Protein AF-A0A7C2X9E8-F1 (afdb_monomer_lite)

Secondary structure (DSSP, 8-state):
---------PPPPHHHHHHHHHHHHHHHHHHHHHHHHHHHHHHHHHHHHHHHHHHHHHHHHHHHHHHHHHHHS-HHHHHHHHHHHTT-EEPPHHHHTTT-S-SSEEEEEEE--SSPPEEEEEEE--

Sequence (126 aa):
MTGAAGARQGGFTLIEVIVAITIVAIMGAMLFVFLSSTMVRSYQPLRMTGELAELQREMEEAVGAYNQCQAGGYLQECWSAFKSDYNCVPLSPAELAGFGTPDFAICKVEIPAGQPVLVGYFTYDP

pLDDT: mean 74.13, std 13.78, range [37.97, 96.56]

Organism: NCBI:txid427923

Structure (mmCIF, N/CA/C/O backbone):
data_AF-A0A7C2X9E8-F1
#
_entry.id   AF-A0A7C2X9E8-F1
#
loop_
_atom_site.group_PDB
_atom_site.id
_atom_site.type_symbol
_atom_site.label_atom_id
_atom_site.label_alt_id
_atom_site.label_comp_id
_atom_site.label_asym_id
_atom_site.label_entity_id
_atom_site.label_seq_id
_atom_site.pdbx_PDB_ins_code
_atom_site.Cartn_x
_atom_site.Cartn_y
_atom_site.Cartn_z
_atom_site.occupancy
_atom_site.B_iso_or_equiv
_atom_site.auth_seq_id
_atom_site.auth_comp_id
_atom_site.auth_asym_id
_atom_site.auth_atom_id
_atom_site.pdbx_PDB_model_num
ATOM 1 N N . MET A 1 1 ? -35.806 -42.889 74.377 1.00 37.97 1 MET A N 1
ATOM 2 C CA . MET A 1 1 ? -36.763 -42.013 73.669 1.00 37.97 1 MET A CA 1
ATOM 3 C C . MET A 1 1 ? -35.946 -41.073 72.795 1.00 37.97 1 MET A C 1
ATOM 5 O O . MET A 1 1 ? -35.391 -40.107 73.296 1.00 37.97 1 MET A O 1
ATOM 9 N N . THR A 1 2 ? -35.732 -41.444 71.535 1.00 45.19 2 THR A N 1
ATOM 10 C CA . THR A 1 2 ? -34.900 -40.716 70.567 1.00 45.19 2 THR A CA 1
ATOM 11 C C . THR A 1 2 ? -35.768 -39.707 69.820 1.00 45.19 2 THR A C 1
ATOM 13 O O . THR A 1 2 ? -36.615 -40.086 69.016 1.00 45.19 2 THR A O 1
ATOM 16 N N . GLY A 1 3 ? -35.596 -38.420 70.125 1.00 41.09 3 GLY A N 1
ATOM 17 C CA . GLY A 1 3 ? -36.245 -37.331 69.398 1.00 41.09 3 GLY A CA 1
ATOM 18 C C . GLY A 1 3 ? -35.547 -37.105 68.061 1.00 41.09 3 GLY A C 1
ATOM 19 O O . GLY A 1 3 ? -34.381 -36.718 68.033 1.00 41.09 3 GLY A O 1
ATOM 20 N N . ALA A 1 4 ? -36.249 -37.369 66.962 1.00 50.50 4 ALA A N 1
ATOM 21 C CA . ALA A 1 4 ? -35.793 -37.057 65.616 1.00 50.50 4 ALA A CA 1
ATOM 22 C C . ALA A 1 4 ? -35.747 -35.532 65.431 1.00 50.50 4 ALA A C 1
ATOM 24 O O . ALA A 1 4 ? -36.778 -34.859 65.463 1.00 50.50 4 ALA A O 1
ATOM 25 N N . ALA A 1 5 ? -34.546 -34.982 65.248 1.00 49.44 5 ALA A N 1
ATOM 26 C CA . ALA A 1 5 ? -34.367 -33.599 64.834 1.00 49.44 5 ALA A CA 1
ATOM 27 C C . ALA A 1 5 ? -34.848 -33.462 63.382 1.00 49.44 5 ALA A C 1
ATOM 29 O O . ALA A 1 5 ? -34.179 -33.902 62.449 1.00 49.44 5 ALA A O 1
ATOM 30 N N . GLY A 1 6 ? -36.041 -32.894 63.201 1.00 53.72 6 GLY A N 1
ATOM 31 C CA . GLY A 1 6 ? -36.574 -32.555 61.887 1.00 53.72 6 GLY A CA 1
ATOM 32 C C . GLY A 1 6 ? -35.656 -31.553 61.192 1.00 53.72 6 GLY A C 1
ATOM 33 O O . GLY A 1 6 ? -35.523 -30.410 61.631 1.00 53.72 6 GLY A O 1
ATOM 34 N N . ALA A 1 7 ? -35.012 -31.988 60.111 1.00 59.31 7 ALA A N 1
ATOM 35 C CA . ALA A 1 7 ? -34.272 -31.114 59.218 1.00 59.31 7 ALA A CA 1
ATOM 36 C C . ALA A 1 7 ? -35.256 -30.110 58.598 1.00 59.31 7 ALA A C 1
ATOM 38 O O . ALA A 1 7 ? -36.159 -30.490 57.854 1.00 59.31 7 ALA A O 1
ATOM 39 N N . ARG A 1 8 ? -35.111 -28.824 58.935 1.00 58.75 8 ARG A N 1
ATOM 40 C CA . ARG A 1 8 ? -35.884 -27.747 58.309 1.00 58.75 8 ARG A CA 1
ATOM 41 C C . ARG A 1 8 ? -35.521 -27.692 56.826 1.00 58.75 8 ARG A C 1
ATOM 43 O O . ARG A 1 8 ? -34.451 -27.210 56.471 1.00 58.75 8 ARG A O 1
ATOM 50 N N . GLN A 1 9 ? -36.408 -28.181 55.968 1.00 63.84 9 GLN A N 1
ATOM 51 C CA . GLN A 1 9 ? -36.362 -27.901 54.537 1.00 63.84 9 GLN A CA 1
ATOM 52 C C . GLN A 1 9 ? -36.747 -26.431 54.340 1.00 63.84 9 GLN A C 1
ATOM 54 O O . GLN A 1 9 ? -37.895 -26.044 54.551 1.00 63.84 9 GLN A O 1
ATOM 59 N N . GLY A 1 10 ? -35.750 -25.593 54.047 1.00 66.31 10 GLY A N 1
ATOM 60 C CA . GLY A 1 10 ? -35.939 -24.170 53.783 1.00 66.31 10 GLY A CA 1
ATOM 61 C C . GLY A 1 10 ? -36.721 -23.969 52.488 1.00 66.31 10 GLY A C 1
ATOM 62 O O . GLY A 1 10 ? -36.305 -24.443 51.435 1.00 66.31 10 GLY A O 1
ATOM 63 N N . GLY A 1 11 ? -37.872 -23.303 52.577 1.00 70.75 11 GLY A N 1
ATOM 64 C CA . GLY A 1 11 ? -38.618 -22.851 51.406 1.00 70.75 11 GLY A CA 1
ATOM 65 C C . GLY A 1 11 ? -37.902 -21.689 50.716 1.00 70.75 11 GLY A C 1
ATOM 66 O O . GLY A 1 11 ? -37.244 -20.884 51.372 1.00 70.75 11 GLY A O 1
ATOM 67 N N . PHE A 1 12 ? -38.052 -21.604 49.396 1.00 76.50 12 PHE A N 1
ATOM 68 C CA . PHE A 1 12 ? -37.472 -20.542 48.578 1.00 76.50 12 PHE A CA 1
ATOM 69 C C . PHE A 1 12 ? -38.090 -19.188 48.958 1.00 76.50 12 PHE A C 1
ATOM 71 O O . PHE A 1 12 ? -39.316 -19.044 48.966 1.00 76.50 12 PHE A O 1
ATOM 78 N N . THR A 1 13 ? -37.267 -18.195 49.295 1.00 87.69 13 THR A N 1
ATOM 79 C CA . THR A 1 13 ? -37.780 -16.875 49.699 1.00 87.69 13 THR A CA 1
ATOM 80 C C . THR A 1 13 ? -37.930 -15.948 48.493 1.00 87.69 13 THR A C 1
ATOM 82 O O . THR A 1 13 ? -37.150 -16.003 47.545 1.00 87.69 13 THR A O 1
ATOM 85 N N . LEU A 1 14 ? -38.920 -15.050 48.518 1.00 88.94 14 LEU A N 1
ATOM 86 C CA . LEU A 1 14 ? -39.136 -14.086 47.428 1.00 88.94 14 LEU A CA 1
ATOM 87 C C . LEU A 1 14 ? -37.930 -13.150 47.239 1.00 88.94 14 LEU A C 1
ATOM 89 O O . LEU A 1 14 ? -37.584 -12.796 46.115 1.00 88.94 14 LEU A O 1
ATOM 93 N N . ILE A 1 15 ? -37.252 -12.797 48.333 1.00 91.25 15 ILE A N 1
ATOM 94 C CA . ILE A 1 15 ? -36.047 -11.966 48.290 1.00 91.25 15 ILE A CA 1
ATOM 95 C C . ILE A 1 15 ? -34.871 -12.691 47.622 1.00 91.25 15 ILE A C 1
ATOM 97 O O . ILE A 1 15 ? -34.145 -12.079 46.845 1.00 91.25 15 ILE A O 1
ATOM 101 N N . GLU A 1 16 ? -34.717 -13.995 47.847 1.00 90.12 16 GLU A N 1
ATOM 102 C CA . GLU A 1 16 ? -33.675 -14.813 47.218 1.00 90.12 16 GLU A CA 1
ATOM 103 C C . GLU A 1 16 ? -33.845 -14.880 45.696 1.00 90.12 16 GLU A C 1
ATOM 105 O O . GLU A 1 16 ? -32.865 -14.726 44.968 1.00 90.12 16 GLU A O 1
ATOM 110 N N . VAL A 1 17 ? -35.086 -14.991 45.200 1.00 93.31 17 VAL A N 1
ATOM 111 C CA . VAL A 1 17 ? -35.380 -14.933 43.753 1.00 93.31 17 VAL A CA 1
ATOM 112 C C . VAL A 1 17 ? -34.956 -13.588 43.160 1.00 93.31 17 VAL A C 1
ATOM 114 O O . VAL A 1 17 ? -34.295 -13.545 42.122 1.00 93.31 17 VAL A O 1
ATOM 117 N N . ILE A 1 18 ? -35.314 -12.481 43.817 1.00 94.69 18 ILE A N 1
ATOM 118 C CA . ILE A 1 18 ? -34.984 -11.129 43.340 1.00 94.69 18 ILE A CA 1
ATOM 119 C C . ILE A 1 18 ? -33.463 -10.931 43.301 1.00 94.69 18 ILE A C 1
ATOM 121 O O . ILE A 1 18 ? -32.923 -10.419 42.318 1.00 94.69 18 ILE A O 1
ATOM 125 N N . VAL A 1 19 ? -32.751 -11.377 44.338 1.00 95.06 19 VAL A N 1
ATOM 126 C CA . VAL A 1 19 ? -31.287 -11.283 44.397 1.00 95.06 19 VAL A CA 1
ATOM 127 C C . VAL A 1 19 ? -30.634 -12.159 43.321 1.00 95.06 19 VAL A C 1
ATOM 129 O O . VAL A 1 19 ? -29.724 -11.707 42.633 1.00 95.06 19 VAL A O 1
ATOM 132 N N . ALA A 1 20 ? -31.134 -13.372 43.082 1.00 94.69 20 ALA A N 1
ATOM 133 C CA . ALA A 1 20 ? -30.600 -14.241 42.034 1.00 94.69 20 ALA A CA 1
ATOM 134 C C . ALA A 1 20 ? -30.756 -13.632 40.627 1.00 94.69 20 ALA A C 1
ATOM 136 O O . ALA A 1 20 ? -29.794 -13.596 39.857 1.00 94.69 20 ALA A O 1
ATOM 137 N N . ILE A 1 21 ? -31.938 -13.100 40.295 1.00 95.31 21 ILE A N 1
ATOM 138 C CA . ILE A 1 21 ? -32.202 -12.501 38.974 1.00 95.31 21 ILE A CA 1
ATOM 139 C C . ILE A 1 21 ? -31.367 -11.234 38.767 1.00 95.31 21 ILE A C 1
ATOM 141 O O . ILE A 1 21 ? -30.849 -11.014 37.672 1.00 95.31 21 ILE A O 1
ATOM 145 N N . THR A 1 22 ? -31.189 -10.418 39.809 1.00 96.56 22 THR A N 1
ATOM 146 C CA . THR A 1 22 ? -30.354 -9.210 39.719 1.00 96.56 22 THR A CA 1
ATOM 147 C C . THR A 1 22 ? -28.883 -9.553 39.486 1.00 96.56 22 THR A C 1
ATOM 149 O O . THR A 1 22 ? -28.257 -8.942 38.621 1.00 96.56 22 THR A O 1
ATOM 152 N N . ILE A 1 23 ? -28.345 -10.576 40.158 1.00 96.06 23 ILE A N 1
ATOM 153 C CA . ILE A 1 23 ? -26.974 -11.056 39.918 1.00 96.06 23 ILE A CA 1
ATOM 154 C C . ILE A 1 23 ? -26.819 -11.555 38.475 1.00 96.06 23 ILE A C 1
ATOM 156 O O . ILE A 1 23 ? -25.888 -11.141 37.783 1.00 96.06 23 ILE A O 1
ATOM 160 N N . VAL A 1 24 ? -27.746 -12.386 37.988 1.00 96.00 24 VAL A N 1
ATOM 161 C CA . VAL A 1 24 ? -27.708 -12.901 36.607 1.00 96.00 24 VAL A CA 1
ATOM 162 C C . VAL A 1 24 ? -27.804 -11.769 35.582 1.00 96.00 24 VAL A C 1
ATOM 164 O O . VAL A 1 24 ? -27.080 -11.790 34.589 1.00 96.00 24 VAL A O 1
ATOM 167 N N . ALA A 1 25 ? -28.635 -10.753 35.824 1.00 95.62 25 ALA A N 1
ATOM 168 C CA . ALA A 1 25 ? -28.757 -9.596 34.939 1.00 95.62 25 ALA A CA 1
ATOM 169 C C . ALA A 1 25 ? -27.451 -8.788 34.855 1.00 95.62 25 ALA A C 1
ATOM 171 O O . ALA A 1 25 ? -27.025 -8.416 33.761 1.00 95.62 25 ALA A O 1
ATOM 172 N N . ILE A 1 26 ? -26.782 -8.567 35.992 1.00 95.81 26 ILE A N 1
ATOM 173 C CA . ILE A 1 26 ? -25.488 -7.874 36.040 1.00 95.81 26 ILE A CA 1
ATOM 174 C C . ILE A 1 26 ? -24.422 -8.687 35.294 1.00 95.81 26 ILE A C 1
ATOM 176 O O . ILE A 1 26 ? -23.711 -8.138 34.451 1.00 95.81 26 ILE A O 1
ATOM 180 N N . MET A 1 27 ? -24.343 -9.998 35.544 1.00 94.00 27 MET A N 1
ATOM 181 C CA . MET A 1 27 ? -23.396 -10.878 34.849 1.00 94.00 27 MET A CA 1
ATOM 182 C C . MET A 1 27 ? -23.666 -10.930 33.341 1.00 94.00 27 MET A C 1
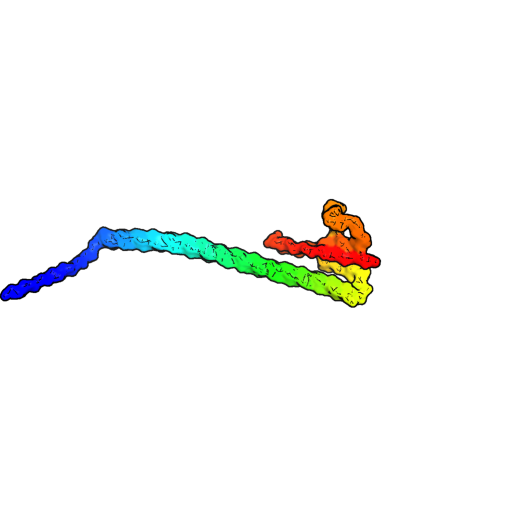ATOM 184 O O . MET A 1 27 ? -22.730 -10.853 32.548 1.00 94.00 27 MET A O 1
ATOM 188 N N . GLY A 1 28 ? -24.934 -10.998 32.932 1.00 92.62 28 GLY A N 1
ATOM 189 C CA . GLY A 1 28 ? -25.335 -10.974 31.526 1.00 92.62 28 GLY A CA 1
ATOM 190 C C . GLY A 1 28 ? -24.933 -9.676 30.824 1.00 92.62 28 GLY A C 1
ATOM 191 O O . GLY A 1 28 ? -24.385 -9.719 29.724 1.00 92.62 28 GLY A O 1
ATOM 192 N N . ALA A 1 29 ? -25.123 -8.527 31.478 1.00 90.31 29 ALA A N 1
ATOM 193 C CA . ALA A 1 29 ? -24.700 -7.233 30.945 1.00 90.31 29 ALA A CA 1
ATOM 194 C C . ALA A 1 29 ? -23.171 -7.145 30.786 1.00 90.31 29 ALA A C 1
ATOM 196 O O . ALA A 1 29 ? -22.681 -6.708 29.744 1.00 90.31 29 ALA A O 1
ATOM 197 N N . MET A 1 30 ? -22.410 -7.617 31.779 1.00 88.44 30 MET A N 1
ATOM 198 C CA . MET A 1 30 ? -20.944 -7.662 31.709 1.00 88.44 30 MET A CA 1
ATOM 199 C C . MET A 1 30 ? -20.452 -8.576 30.578 1.00 88.44 30 MET A C 1
ATOM 201 O O . MET A 1 30 ? -19.572 -8.186 29.810 1.00 88.44 30 MET A O 1
ATOM 205 N N . LEU A 1 31 ? -21.052 -9.761 30.427 1.00 86.50 31 LEU A N 1
ATOM 206 C CA . LEU A 1 31 ? -20.738 -10.692 29.340 1.00 86.50 31 LEU A CA 1
ATOM 207 C C . LEU A 1 31 ? -21.062 -10.096 27.967 1.00 86.50 31 LEU A C 1
ATOM 209 O O . LEU A 1 31 ? -20.272 -10.244 27.038 1.00 86.50 31 LEU A O 1
ATOM 213 N N . PHE A 1 32 ? -22.178 -9.380 27.830 1.00 84.38 32 PHE A N 1
ATOM 214 C CA . PHE A 1 32 ? -22.553 -8.730 26.574 1.00 84.38 32 PHE A CA 1
ATOM 215 C C . PHE A 1 32 ? -21.538 -7.658 26.143 1.00 84.38 32 PHE A C 1
ATOM 217 O O . PHE A 1 32 ? -21.123 -7.616 24.981 1.00 84.38 32 PHE A O 1
ATOM 224 N N . VAL A 1 33 ? -21.071 -6.825 27.078 1.00 79.62 33 VAL A N 1
ATOM 225 C CA . VAL A 1 33 ? -20.014 -5.827 26.820 1.00 79.62 33 VAL A CA 1
ATOM 226 C C . VAL A 1 33 ? -18.680 -6.506 26.468 1.00 79.62 33 VAL A C 1
ATOM 228 O O . VAL A 1 33 ? -17.959 -6.073 25.564 1.00 79.62 33 VAL A O 1
ATOM 231 N N . PHE A 1 34 ? -18.362 -7.619 27.129 1.00 77.56 34 PHE A N 1
ATOM 232 C CA . PHE A 1 34 ? -17.147 -8.388 26.857 1.00 77.56 34 PHE A CA 1
ATOM 233 C C . PHE A 1 34 ? -17.164 -9.054 25.468 1.00 77.56 34 PHE A C 1
ATOM 235 O O . PHE A 1 34 ? -16.198 -8.947 24.710 1.00 77.56 34 PHE A O 1
ATOM 242 N N . LEU A 1 35 ? -18.273 -9.694 25.085 1.00 74.38 35 LEU A N 1
ATOM 243 C CA . LEU A 1 35 ? -18.403 -10.336 23.772 1.00 74.38 35 LEU A CA 1
ATOM 244 C C . LEU A 1 35 ? -18.455 -9.311 22.632 1.00 74.38 35 LEU A C 1
ATOM 246 O O . LEU A 1 35 ? -17.817 -9.524 21.602 1.00 74.38 35 LEU A O 1
ATOM 250 N N . SER A 1 36 ? -19.168 -8.194 22.806 1.00 65.06 36 SER A N 1
ATOM 251 C CA . SER A 1 36 ? -19.259 -7.148 21.775 1.00 65.06 36 SER A CA 1
ATOM 252 C C . SER A 1 36 ? -17.905 -6.499 21.482 1.00 65.06 36 SER A C 1
ATOM 254 O O . SER A 1 36 ? -17.525 -6.373 20.318 1.00 65.06 36 SER A O 1
ATOM 256 N N . SER A 1 37 ? -17.129 -6.163 22.516 1.00 59.56 37 SER A N 1
ATOM 257 C CA . SER A 1 37 ? -15.780 -5.606 22.339 1.00 59.56 37 SER A CA 1
ATOM 258 C C . SER A 1 37 ? -14.802 -6.593 21.689 1.00 59.56 37 SER A C 1
ATOM 260 O O . SER A 1 37 ? -13.965 -6.185 20.884 1.00 59.56 37 SER A O 1
ATOM 262 N N . THR A 1 38 ? -14.932 -7.891 21.970 1.00 57.75 38 THR A N 1
ATOM 263 C CA . THR A 1 38 ? -14.057 -8.930 21.406 1.00 57.75 38 THR A CA 1
ATOM 264 C C . THR A 1 38 ? -14.415 -9.268 19.953 1.00 57.75 38 THR A C 1
ATOM 266 O O . THR A 1 38 ? -13.523 -9.386 19.113 1.00 57.75 38 THR A O 1
ATOM 269 N N . MET A 1 39 ? -15.707 -9.359 19.612 1.00 54.41 39 MET A N 1
ATOM 270 C CA . MET A 1 39 ? -16.135 -9.645 18.236 1.00 54.41 39 MET A CA 1
ATOM 271 C C . MET A 1 39 ? -15.852 -8.480 17.282 1.00 54.41 39 MET A C 1
ATOM 273 O O . MET A 1 39 ? -15.293 -8.701 16.209 1.00 54.41 39 MET A O 1
ATOM 277 N N . VAL A 1 40 ? -16.160 -7.235 17.665 1.00 53.59 40 VAL A N 1
ATOM 278 C CA . VAL A 1 40 ? -15.923 -6.063 16.796 1.00 53.59 40 VAL A CA 1
ATOM 279 C C . VAL A 1 40 ? -14.428 -5.880 16.505 1.00 53.59 40 VAL A C 1
ATOM 281 O O . VAL A 1 40 ? -14.051 -5.541 15.383 1.00 53.59 40 VAL A O 1
ATOM 284 N N . ARG A 1 41 ? -13.564 -6.199 17.475 1.00 50.31 41 ARG A N 1
ATOM 285 C CA . ARG A 1 41 ? -12.107 -6.090 17.335 1.00 50.31 41 ARG A CA 1
ATOM 286 C C . ARG A 1 41 ? -11.481 -7.196 16.478 1.00 50.31 41 ARG A C 1
ATOM 288 O O . ARG A 1 41 ? -10.376 -7.004 15.984 1.00 50.31 41 ARG A O 1
ATOM 295 N N . SER A 1 42 ? -12.172 -8.320 16.268 1.00 49.41 42 SER A N 1
ATOM 296 C CA . SER A 1 42 ? -11.658 -9.451 15.479 1.00 49.41 42 SER A CA 1
ATOM 297 C C . SER A 1 42 ? -12.009 -9.381 13.987 1.00 49.41 42 SER A C 1
ATOM 299 O O . SER A 1 42 ? -11.284 -9.949 13.176 1.00 49.41 42 SER A O 1
ATOM 301 N N . TYR A 1 43 ? -13.085 -8.686 13.601 1.00 49.47 43 TYR A N 1
ATOM 302 C CA . TYR A 1 43 ? -13.494 -8.564 12.191 1.00 49.47 43 TYR A CA 1
ATOM 303 C C . TYR A 1 43 ? -12.763 -7.451 11.428 1.00 49.47 43 TYR A C 1
ATOM 305 O O . TYR A 1 43 ? -12.505 -7.590 10.234 1.00 49.47 43 TYR A O 1
ATOM 313 N N . GLN A 1 44 ? -12.409 -6.357 12.105 1.00 50.97 44 GLN A N 1
ATOM 314 C CA . GLN A 1 44 ? -11.658 -5.250 11.505 1.00 50.97 44 GLN A CA 1
ATOM 315 C C . GLN A 1 44 ? -10.292 -5.665 10.921 1.00 50.97 44 GLN A C 1
ATOM 317 O O . GLN A 1 44 ? -10.047 -5.337 9.760 1.00 50.97 44 GLN A O 1
ATOM 322 N N . PRO A 1 45 ? -9.424 -6.414 11.633 1.00 51.22 45 PRO A N 1
ATOM 323 C CA . PRO A 1 45 ? -8.131 -6.815 11.080 1.00 51.22 45 PRO A CA 1
ATOM 324 C C . PRO A 1 45 ? -8.271 -7.781 9.899 1.00 51.22 45 PRO A C 1
ATOM 326 O O . PRO A 1 45 ? -7.505 -7.673 8.951 1.00 51.22 45 PRO A O 1
ATOM 329 N N . LEU A 1 46 ? -9.276 -8.667 9.904 1.00 56.00 46 LEU A N 1
ATOM 330 C CA . LEU A 1 46 ? -9.500 -9.625 8.812 1.00 56.00 46 LEU A CA 1
ATOM 331 C C . LEU A 1 46 ? -9.906 -8.944 7.498 1.00 56.00 46 LEU A C 1
ATOM 333 O O . LEU A 1 46 ? -9.458 -9.350 6.425 1.00 56.00 46 LEU A O 1
ATOM 337 N N . ARG A 1 47 ? -10.727 -7.891 7.571 1.00 57.00 47 ARG A N 1
ATOM 338 C CA . ARG A 1 47 ? -11.093 -7.107 6.383 1.00 57.00 47 ARG A CA 1
ATOM 339 C C . ARG A 1 47 ? -9.906 -6.338 5.819 1.00 57.00 47 ARG A C 1
ATOM 341 O O . ARG A 1 47 ? -9.676 -6.402 4.618 1.00 57.00 47 ARG A O 1
ATOM 348 N N . MET A 1 48 ? -9.116 -5.713 6.692 1.00 58.47 48 MET A N 1
ATOM 349 C CA . MET A 1 48 ? -7.893 -5.028 6.279 1.00 58.47 48 MET A CA 1
ATOM 350 C C . MET A 1 48 ? -6.911 -6.009 5.622 1.00 58.47 48 MET A C 1
ATOM 352 O O . MET A 1 48 ? -6.399 -5.720 4.552 1.00 58.47 48 MET A O 1
ATOM 356 N N . THR A 1 49 ? -6.697 -7.209 6.176 1.00 61.00 49 THR A N 1
ATOM 357 C CA . THR A 1 49 ? -5.788 -8.196 5.558 1.00 61.00 49 THR A CA 1
ATOM 358 C C . THR A 1 49 ? -6.240 -8.683 4.182 1.00 61.00 49 THR A C 1
ATOM 360 O O . THR A 1 49 ? -5.389 -8.962 3.345 1.00 61.00 49 THR A O 1
ATOM 363 N N . GLY A 1 50 ? -7.551 -8.788 3.938 1.00 62.81 50 GLY A N 1
ATOM 364 C CA . GLY A 1 50 ? -8.075 -9.169 2.623 1.00 62.81 50 GLY A CA 1
ATOM 365 C C . GLY A 1 50 ? -7.826 -8.085 1.574 1.00 62.81 50 GLY A C 1
ATOM 366 O O . GLY A 1 50 ? -7.305 -8.382 0.504 1.00 62.81 50 GLY A O 1
ATOM 367 N N . GLU A 1 51 ? -8.117 -6.831 1.925 1.00 65.94 51 GLU A N 1
ATOM 368 C CA . GLU A 1 51 ? -7.893 -5.665 1.058 1.00 65.94 51 GLU A CA 1
ATOM 369 C C . GLU A 1 51 ? -6.391 -5.456 0.772 1.00 65.94 51 GLU A C 1
ATOM 371 O O . GLU A 1 51 ? -6.006 -5.190 -0.363 1.00 65.94 51 GLU A O 1
ATOM 376 N N . LEU A 1 52 ? -5.511 -5.678 1.759 1.00 69.81 52 LEU A N 1
ATOM 377 C CA . LEU A 1 52 ? -4.058 -5.642 1.547 1.00 69.81 52 LEU A CA 1
ATOM 378 C C . LEU A 1 52 ? -3.546 -6.774 0.639 1.00 69.81 52 LEU A C 1
ATOM 380 O O . LEU A 1 52 ? -2.608 -6.551 -0.122 1.00 69.81 52 LEU A O 1
ATOM 384 N N . ALA A 1 53 ? -4.116 -7.979 0.717 1.00 76.56 53 ALA A N 1
ATOM 385 C CA . ALA A 1 53 ? -3.674 -9.107 -0.106 1.00 76.56 53 ALA A CA 1
ATOM 386 C C . ALA A 1 53 ? -4.016 -8.911 -1.592 1.00 76.56 53 ALA A C 1
ATOM 388 O O . ALA A 1 53 ? -3.224 -9.273 -2.461 1.00 76.56 53 ALA A O 1
ATOM 389 N N . GLU A 1 54 ? -5.178 -8.324 -1.880 1.00 77.25 54 GLU A N 1
ATOM 390 C CA . GLU A 1 54 ? -5.587 -7.965 -3.240 1.00 77.25 54 GLU A CA 1
ATOM 391 C C . GLU A 1 54 ? -4.667 -6.883 -3.822 1.00 77.25 54 GLU A C 1
ATOM 393 O O . GLU A 1 54 ? -4.087 -7.073 -4.889 1.00 77.25 54 GLU A O 1
ATOM 398 N N . LEU A 1 55 ? -4.401 -5.828 -3.046 1.00 78.44 55 LEU A N 1
ATOM 399 C CA . LEU A 1 55 ? -3.433 -4.783 -3.393 1.00 78.44 55 LEU A CA 1
ATOM 400 C C . LEU A 1 55 ? -2.018 -5.319 -3.644 1.00 78.44 55 LEU A C 1
ATOM 402 O O . LEU A 1 55 ? -1.331 -4.889 -4.571 1.00 78.44 55 LEU A O 1
ATOM 406 N N . GLN A 1 56 ? -1.557 -6.247 -2.803 1.00 81.56 56 GLN A N 1
ATOM 407 C CA . GLN A 1 56 ? -0.231 -6.836 -2.946 1.00 81.56 56 GLN A CA 1
ATOM 408 C C . GLN A 1 56 ? -0.118 -7.631 -4.250 1.00 81.56 56 GLN A C 1
ATOM 410 O O . GLN A 1 56 ? 0.904 -7.541 -4.924 1.00 81.56 56 GLN A O 1
ATOM 415 N N . ARG A 1 57 ? -1.173 -8.354 -4.637 1.00 85.00 57 ARG A N 1
ATOM 416 C CA . ARG A 1 57 ? -1.211 -9.111 -5.891 1.00 85.00 57 ARG A CA 1
ATOM 417 C C . ARG A 1 57 ? -1.091 -8.203 -7.115 1.00 85.00 57 ARG A C 1
ATOM 419 O O . ARG A 1 57 ? -0.344 -8.530 -8.032 1.00 85.00 57 ARG A O 1
ATOM 426 N N . GLU A 1 58 ? -1.788 -7.070 -7.122 1.00 84.12 58 GLU A N 1
ATOM 427 C CA . GLU A 1 58 ? -1.682 -6.091 -8.212 1.00 84.12 58 GLU A CA 1
ATOM 428 C C . GLU A 1 58 ? -0.268 -5.488 -8.292 1.00 84.12 58 GLU A C 1
ATOM 430 O O . GLU A 1 58 ? 0.279 -5.322 -9.385 1.00 84.12 58 GLU A O 1
ATOM 435 N N . MET A 1 59 ? 0.385 -5.236 -7.148 1.00 83.25 59 MET A N 1
ATOM 436 C CA . MET A 1 59 ? 1.778 -4.775 -7.169 1.00 83.25 59 MET A CA 1
ATOM 437 C C . MET A 1 59 ? 2.756 -5.869 -7.614 1.00 83.25 59 MET A C 1
ATOM 439 O O . MET A 1 59 ? 3.713 -5.574 -8.328 1.00 83.25 59 MET A O 1
ATOM 443 N N . GLU A 1 60 ? 2.537 -7.126 -7.228 1.00 86.25 60 GLU A N 1
ATOM 444 C CA . GLU A 1 60 ? 3.347 -8.261 -7.686 1.00 86.25 60 GLU A CA 1
ATOM 445 C C . GLU A 1 60 ? 3.270 -8.437 -9.208 1.00 86.25 60 GLU A C 1
ATOM 447 O O . GLU A 1 60 ? 4.280 -8.754 -9.839 1.00 86.25 60 GLU A O 1
ATOM 452 N N . GLU A 1 61 ? 2.112 -8.167 -9.809 1.00 88.69 61 GLU A N 1
ATOM 453 C CA . GLU A 1 61 ? 1.942 -8.162 -11.262 1.00 88.69 61 GLU A CA 1
ATOM 454 C C . GLU A 1 61 ? 2.768 -7.051 -11.928 1.00 88.69 61 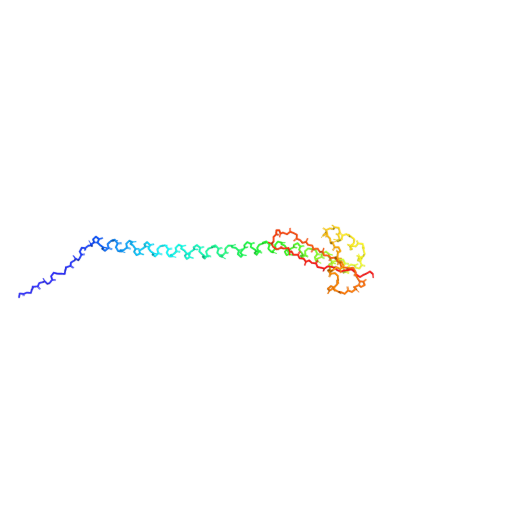GLU A C 1
ATOM 456 O O . GLU A 1 61 ? 3.540 -7.332 -12.849 1.00 88.69 61 GLU A O 1
ATOM 461 N N . ALA A 1 62 ? 2.697 -5.818 -11.413 1.00 85.44 62 ALA A N 1
ATOM 462 C CA . ALA A 1 62 ? 3.502 -4.699 -11.911 1.00 85.44 62 ALA A CA 1
ATOM 463 C C . ALA A 1 62 ? 5.014 -4.965 -11.777 1.00 85.44 62 ALA A C 1
ATOM 465 O O .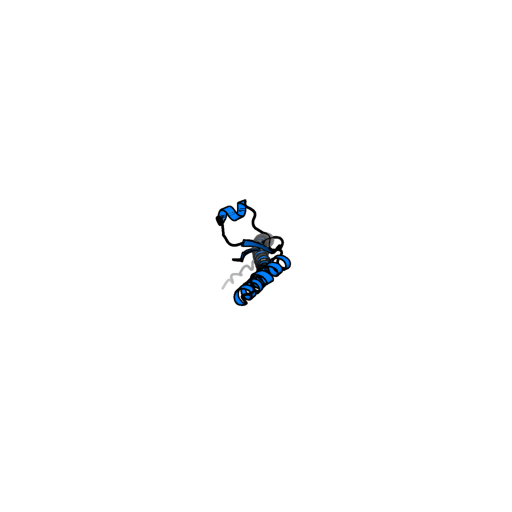 ALA A 1 62 ? 5.787 -4.748 -12.714 1.00 85.44 62 ALA A O 1
ATOM 466 N N . VAL A 1 63 ? 5.450 -5.497 -10.631 1.00 87.81 63 VAL A N 1
ATOM 467 C CA . VAL A 1 63 ? 6.849 -5.889 -10.399 1.00 87.81 63 VAL A CA 1
ATOM 468 C C . VAL A 1 63 ? 7.272 -7.012 -11.349 1.00 87.81 63 VAL A C 1
ATOM 470 O O . VAL A 1 63 ? 8.381 -6.977 -11.883 1.00 87.81 63 VAL A O 1
ATOM 473 N N . GLY A 1 64 ? 6.401 -7.991 -11.594 1.00 87.19 64 GLY A N 1
ATOM 474 C CA . GLY A 1 64 ? 6.641 -9.078 -12.540 1.00 87.19 64 GLY A CA 1
ATOM 475 C C . GLY A 1 64 ? 6.863 -8.573 -13.965 1.00 87.19 64 GLY A C 1
ATOM 476 O O . GLY A 1 64 ? 7.861 -8.939 -14.590 1.00 87.19 64 GLY A O 1
ATOM 477 N N . ALA A 1 65 ? 5.987 -7.685 -14.443 1.00 85.31 65 ALA A N 1
ATOM 478 C CA . ALA A 1 65 ? 6.103 -7.063 -15.761 1.00 85.31 65 ALA A CA 1
ATOM 479 C C . ALA A 1 65 ? 7.411 -6.266 -15.899 1.00 85.31 65 ALA A C 1
ATOM 481 O O . ALA A 1 65 ? 8.159 -6.444 -16.862 1.00 85.31 65 ALA A O 1
ATOM 482 N N . TYR A 1 66 ? 7.743 -5.453 -14.893 1.00 83.81 66 TYR A N 1
ATOM 483 C CA . TYR A 1 66 ? 8.988 -4.687 -14.872 1.00 83.81 66 TYR A CA 1
ATOM 484 C C . TYR A 1 66 ? 10.236 -5.588 -14.902 1.00 83.81 66 TYR A C 1
ATOM 486 O O . TYR A 1 66 ? 11.145 -5.376 -15.710 1.00 83.81 66 TYR A O 1
ATOM 494 N N . ASN A 1 67 ? 10.271 -6.636 -14.073 1.00 85.50 67 ASN A N 1
ATOM 495 C CA . ASN A 1 67 ? 11.395 -7.576 -14.017 1.00 85.50 67 ASN A CA 1
ATOM 496 C C . ASN A 1 67 ? 11.573 -8.347 -15.328 1.00 85.50 67 ASN A C 1
ATOM 498 O O . ASN A 1 67 ? 12.702 -8.577 -15.764 1.00 85.50 67 ASN A O 1
ATOM 502 N N . GLN A 1 68 ? 10.471 -8.731 -15.976 1.00 83.94 68 GLN A N 1
ATOM 503 C CA . GLN A 1 68 ? 10.519 -9.389 -17.278 1.00 83.94 68 GLN A CA 1
ATOM 504 C C . GLN A 1 68 ? 11.153 -8.478 -18.336 1.00 83.94 68 GLN A C 1
ATOM 506 O O . GLN A 1 68 ? 11.949 -8.938 -19.157 1.00 83.94 68 GLN A O 1
ATOM 511 N N . CYS A 1 69 ? 10.873 -7.179 -18.271 1.00 78.94 69 CYS A N 1
ATOM 512 C CA . CYS A 1 69 ? 11.455 -6.202 -19.177 1.00 78.94 69 CYS A CA 1
ATOM 513 C C . CYS A 1 69 ? 12.932 -5.915 -18.915 1.00 78.94 69 CYS A C 1
ATOM 515 O O . CYS A 1 69 ? 13.692 -5.773 -19.875 1.00 78.94 69 CYS A O 1
ATOM 517 N N . GLN A 1 70 ? 13.367 -5.916 -17.651 1.00 77.88 70 GLN A N 1
ATOM 518 C CA . GLN A 1 70 ? 14.795 -5.897 -17.319 1.00 77.88 70 GLN A CA 1
ATOM 519 C C . GLN A 1 70 ? 15.528 -7.129 -17.845 1.00 77.88 70 GLN A C 1
ATOM 521 O O . GLN A 1 70 ? 16.575 -6.997 -18.476 1.00 77.88 70 GLN A O 1
ATOM 526 N N . ALA A 1 71 ? 14.974 -8.323 -17.631 1.00 79.62 71 ALA A N 1
ATOM 527 C CA . ALA A 1 71 ? 15.609 -9.567 -18.057 1.00 79.62 71 ALA A CA 1
ATOM 528 C C . ALA A 1 71 ? 15.691 -9.706 -19.590 1.00 79.62 71 ALA A C 1
ATOM 530 O O . ALA A 1 71 ? 16.606 -10.349 -20.101 1.00 79.62 71 ALA A O 1
ATOM 531 N N . GLY A 1 72 ? 14.741 -9.113 -20.323 1.00 71.94 72 GLY A N 1
ATOM 532 C CA . GLY A 1 72 ? 14.661 -9.186 -21.782 1.00 71.94 72 GLY A CA 1
ATOM 533 C C . GLY A 1 72 ? 15.575 -8.221 -22.545 1.00 71.94 72 GLY A C 1
ATOM 534 O O . GLY A 1 72 ? 15.715 -8.377 -23.753 1.00 71.94 72 GLY A O 1
ATOM 535 N N . GLY A 1 73 ? 16.184 -7.224 -21.891 1.00 65.50 73 GLY A N 1
ATOM 536 C CA . GLY A 1 73 ? 17.115 -6.276 -22.525 1.00 65.50 73 GLY A CA 1
ATOM 537 C C . GLY A 1 73 ? 16.487 -5.236 -23.473 1.00 65.50 73 GLY A C 1
ATOM 538 O O . GLY A 1 73 ? 17.198 -4.368 -23.970 1.00 65.50 73 GLY A O 1
ATOM 539 N N . TYR A 1 74 ? 15.168 -5.265 -23.696 1.00 60.41 74 TYR A N 1
ATOM 540 C CA . TYR A 1 74 ? 14.414 -4.286 -24.502 1.00 60.41 74 TYR A CA 1
ATOM 541 C C . TYR A 1 74 ? 13.765 -3.214 -23.621 1.00 60.41 74 TYR A C 1
ATOM 543 O O . TYR A 1 74 ? 12.556 -2.968 -23.667 1.00 60.41 74 TYR A O 1
ATOM 551 N N . LEU A 1 75 ? 14.582 -2.593 -22.772 1.00 65.44 75 LEU A N 1
ATOM 552 C CA . LEU A 1 75 ? 14.101 -1.713 -21.715 1.00 65.44 75 LEU A CA 1
ATOM 553 C C . LEU A 1 75 ? 13.357 -0.488 -22.264 1.00 65.44 75 LEU A C 1
ATOM 555 O O . LEU A 1 75 ? 12.339 -0.126 -21.693 1.00 65.44 75 LEU A O 1
ATOM 559 N N . GLN A 1 76 ? 13.779 0.122 -23.377 1.00 70.81 76 GLN A N 1
ATOM 560 C CA . GLN A 1 76 ? 13.160 1.372 -23.844 1.00 70.81 76 GLN A CA 1
ATOM 561 C C . GLN A 1 76 ? 11.727 1.191 -24.381 1.00 70.81 76 GLN A C 1
ATOM 563 O O . GLN A 1 76 ? 10.835 1.977 -24.052 1.00 70.81 76 GLN A O 1
ATOM 568 N N . GLU A 1 77 ? 11.487 0.152 -25.188 1.00 75.19 77 GLU A N 1
ATOM 569 C CA . GLU A 1 77 ? 10.155 -0.143 -25.736 1.00 75.19 77 GLU A CA 1
ATOM 570 C C . GLU A 1 77 ? 9.213 -0.612 -24.628 1.00 75.19 77 GLU A C 1
ATOM 572 O O . GLU A 1 77 ? 8.112 -0.070 -24.485 1.00 75.19 77 GLU A O 1
ATOM 577 N N . CYS A 1 78 ? 9.676 -1.527 -23.770 1.00 79.62 78 CYS A N 1
ATOM 578 C CA . CYS A 1 78 ? 8.865 -1.969 -22.645 1.00 79.62 78 CYS A CA 1
ATOM 579 C C . CYS A 1 78 ? 8.603 -0.845 -21.635 1.00 79.62 78 CYS A C 1
ATOM 581 O O . CYS A 1 78 ? 7.491 -0.729 -21.133 1.00 79.62 78 CYS A O 1
ATOM 583 N N . TRP A 1 79 ? 9.569 0.033 -21.361 1.00 79.12 79 TRP A N 1
ATOM 584 C CA . TRP A 1 79 ? 9.373 1.133 -20.418 1.00 79.12 79 TRP A CA 1
ATOM 585 C C . TRP A 1 79 ? 8.252 2.080 -20.848 1.00 79.12 79 TRP A C 1
ATOM 587 O O . TRP A 1 79 ? 7.505 2.595 -20.016 1.00 79.12 79 TRP A O 1
ATOM 597 N N . SER A 1 80 ? 8.099 2.308 -22.155 1.00 80.94 80 SER A N 1
ATOM 598 C CA . SER A 1 80 ? 6.987 3.105 -22.676 1.00 80.94 80 SER A CA 1
ATOM 599 C C . SER A 1 80 ? 5.626 2.433 -22.455 1.00 80.94 80 SER A C 1
ATOM 601 O O . SER A 1 80 ? 4.699 3.109 -22.006 1.00 80.94 80 SER A O 1
ATOM 603 N N . ALA A 1 81 ? 5.537 1.118 -22.683 1.00 83.88 81 ALA A N 1
ATOM 604 C CA . ALA A 1 81 ? 4.335 0.323 -22.440 1.00 83.88 81 ALA A CA 1
ATOM 605 C C . ALA A 1 81 ? 4.006 0.245 -20.941 1.00 83.88 81 ALA A C 1
ATOM 607 O O . ALA A 1 81 ? 2.904 0.594 -20.538 1.00 83.88 81 ALA A O 1
ATOM 608 N N . PHE A 1 82 ? 4.997 -0.054 -20.098 1.00 84.81 82 PHE A N 1
ATOM 609 C CA . PHE A 1 82 ? 4.861 -0.124 -18.642 1.00 84.81 82 PHE A CA 1
ATOM 610 C C . PHE A 1 82 ? 4.286 1.165 -18.040 1.00 84.81 82 PHE A C 1
ATOM 612 O O . PHE A 1 82 ? 3.375 1.121 -17.214 1.00 84.81 82 PHE A O 1
ATOM 619 N N . LYS A 1 83 ? 4.772 2.334 -18.484 1.00 83.69 83 LYS A N 1
ATOM 620 C CA . LYS A 1 83 ? 4.236 3.628 -18.033 1.00 83.69 83 LYS A CA 1
ATOM 621 C C . LYS A 1 83 ? 2.759 3.806 -18.383 1.00 83.69 83 LYS A C 1
ATOM 623 O O . LYS A 1 83 ? 2.029 4.390 -17.588 1.00 83.69 83 LYS A O 1
ATOM 628 N N . SER A 1 84 ? 2.345 3.329 -19.556 1.00 85.75 84 SER A N 1
ATOM 629 C CA . SER A 1 84 ? 0.953 3.383 -20.008 1.00 85.75 84 SER A CA 1
ATOM 630 C C . SER A 1 84 ? 0.073 2.407 -19.226 1.00 85.75 84 SER A C 1
ATOM 632 O 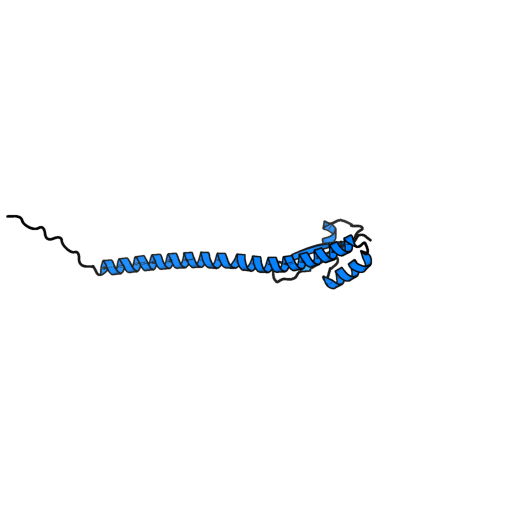O . SER A 1 84 ? -0.973 2.803 -18.721 1.00 85.75 84 SER A O 1
ATOM 634 N N . ASP A 1 85 ? 0.512 1.156 -19.094 1.00 86.06 85 ASP A N 1
ATOM 635 C CA . ASP A 1 85 ? -0.284 0.062 -18.529 1.00 86.06 85 ASP A CA 1
ATOM 636 C C . ASP A 1 85 ? -0.511 0.220 -17.020 1.00 86.06 85 ASP A C 1
ATOM 638 O O . ASP A 1 85 ? -1.600 -0.063 -16.525 1.00 86.06 85 ASP A O 1
ATOM 642 N N . TYR A 1 86 ? 0.484 0.741 -16.295 1.00 84.50 86 TYR A N 1
ATOM 643 C CA . TYR A 1 86 ? 0.424 0.923 -14.840 1.00 84.50 86 TYR A CA 1
ATOM 644 C C . TYR A 1 86 ? 0.279 2.388 -14.409 1.00 84.50 86 TYR A C 1
ATOM 646 O O . TYR A 1 86 ? 0.494 2.708 -13.241 1.00 84.50 86 TYR A O 1
ATOM 654 N N . ASN A 1 87 ? -0.067 3.291 -15.338 1.00 83.88 87 ASN A N 1
ATOM 655 C CA . ASN A 1 87 ? -0.215 4.731 -15.087 1.00 83.88 87 ASN A CA 1
ATOM 656 C C . ASN A 1 87 ? 0.966 5.312 -14.281 1.00 83.88 87 ASN A C 1
ATOM 658 O O . ASN A 1 87 ? 0.790 5.989 -13.267 1.00 83.88 87 ASN A O 1
ATOM 662 N N . CYS A 1 88 ? 2.190 4.990 -14.701 1.00 83.12 88 CYS A N 1
ATOM 663 C CA . CYS A 1 88 ? 3.378 5.376 -13.956 1.00 83.12 88 CYS A CA 1
ATOM 664 C C . CYS A 1 88 ? 3.649 6.874 -14.138 1.00 83.12 88 CYS A C 1
ATOM 666 O O . CYS A 1 88 ? 3.972 7.336 -15.238 1.00 83.12 88 CYS A O 1
ATOM 668 N N . VAL A 1 89 ? 3.538 7.638 -13.054 1.00 83.38 89 VAL A N 1
ATOM 669 C CA . VAL A 1 89 ? 3.664 9.099 -13.077 1.00 83.38 89 VAL A CA 1
ATOM 670 C C . VAL A 1 89 ? 5.103 9.495 -12.727 1.00 83.38 89 VAL A C 1
ATOM 672 O O . VAL A 1 89 ? 5.650 8.981 -11.747 1.00 83.38 89 VAL A O 1
ATOM 675 N N . PRO A 1 90 ? 5.758 10.392 -13.489 1.00 81.19 90 PRO A N 1
ATOM 676 C CA . PRO A 1 90 ? 7.072 10.903 -13.113 1.00 81.19 90 PRO A CA 1
ATOM 677 C C . PRO A 1 90 ? 6.996 11.660 -11.783 1.00 81.19 90 PRO A C 1
ATOM 679 O O . PRO A 1 90 ? 6.028 12.375 -11.518 1.00 81.19 90 PRO A O 1
ATOM 682 N N . LEU A 1 91 ? 8.030 11.516 -10.955 1.00 78.19 91 LEU A N 1
ATOM 683 C CA . LEU A 1 91 ? 8.103 12.223 -9.678 1.00 78.19 91 LEU A CA 1
ATOM 684 C C . LEU A 1 91 ? 8.204 13.735 -9.913 1.00 78.19 91 LEU A C 1
ATOM 686 O O . LEU A 1 91 ? 8.889 14.205 -10.826 1.00 78.19 91 LEU A O 1
ATOM 690 N N . SER A 1 92 ? 7.547 14.510 -9.053 1.00 78.44 92 SER A N 1
ATOM 691 C CA . SER A 1 92 ? 7.716 15.960 -9.028 1.00 78.44 92 SER A CA 1
ATOM 692 C C . SER A 1 92 ? 9.147 16.344 -8.608 1.00 78.44 92 SER A C 1
ATOM 694 O O . SER A 1 92 ? 9.822 15.574 -7.920 1.00 78.44 92 SER A O 1
ATOM 696 N N . PRO A 1 93 ? 9.624 17.562 -8.937 1.00 73.75 93 PRO A N 1
ATOM 697 C CA . PRO A 1 93 ? 10.956 18.020 -8.526 1.00 73.75 93 PRO A CA 1
ATOM 698 C C . PRO A 1 93 ? 11.189 17.971 -7.007 1.00 73.75 93 PRO A C 1
ATOM 700 O O . PRO A 1 93 ? 12.309 17.754 -6.556 1.00 73.75 93 PRO A O 1
ATOM 703 N N . ALA A 1 94 ? 10.129 18.152 -6.214 1.00 75.62 94 ALA A N 1
ATOM 704 C CA . ALA A 1 94 ? 10.188 18.062 -4.759 1.00 75.62 94 ALA A CA 1
ATOM 705 C C . ALA A 1 94 ? 10.341 16.613 -4.263 1.00 75.62 94 ALA A C 1
ATOM 707 O O . ALA A 1 94 ? 11.083 16.374 -3.316 1.00 75.62 94 ALA A O 1
ATOM 708 N N . GLU A 1 95 ? 9.678 15.647 -4.909 1.00 72.31 95 GLU A N 1
ATOM 709 C CA . GLU A 1 95 ? 9.826 14.218 -4.598 1.00 72.31 95 GLU A CA 1
ATOM 710 C C . GLU A 1 95 ? 11.212 13.705 -5.019 1.00 72.31 95 GLU A C 1
ATOM 712 O O . GLU A 1 95 ? 11.847 12.963 -4.273 1.00 72.31 95 GLU A O 1
ATOM 717 N N . LEU A 1 96 ? 11.730 14.164 -6.164 1.00 68.25 96 LEU A N 1
ATOM 718 C CA . LEU A 1 96 ? 13.075 13.828 -6.647 1.00 68.25 96 LEU A CA 1
ATOM 719 C C . LEU A 1 96 ? 14.190 14.353 -5.738 1.00 68.25 96 LEU A C 1
ATOM 721 O O . LEU A 1 96 ? 15.222 13.701 -5.614 1.00 68.25 96 LEU A O 1
ATOM 725 N N . ALA A 1 97 ? 13.984 15.475 -5.040 1.00 68.31 97 ALA A N 1
ATOM 726 C CA . ALA A 1 97 ? 14.981 16.032 -4.121 1.00 68.31 97 ALA A CA 1
ATOM 727 C C . ALA A 1 97 ? 15.390 15.053 -3.001 1.00 68.31 97 ALA A C 1
ATOM 729 O O . ALA A 1 97 ? 16.510 15.135 -2.500 1.00 68.31 97 ALA A O 1
ATOM 730 N N . GLY A 1 98 ? 14.515 14.105 -2.638 1.00 68.31 98 GLY A N 1
ATOM 731 C CA . GLY A 1 98 ? 14.825 13.025 -1.694 1.00 68.31 98 GLY A CA 1
ATOM 732 C C . GLY A 1 98 ? 15.705 11.907 -2.271 1.00 68.31 98 GLY A C 1
ATOM 733 O O . GLY A 1 98 ? 16.323 11.171 -1.507 1.00 68.31 98 GLY A O 1
ATOM 734 N N . PHE A 1 99 ? 15.790 11.802 -3.599 1.00 63.84 99 PHE A N 1
ATOM 735 C CA . PHE A 1 99 ? 16.580 10.808 -4.335 1.00 63.84 99 PHE A CA 1
ATOM 736 C C . PHE A 1 99 ? 17.861 11.396 -4.960 1.00 63.84 99 PHE A C 1
ATOM 738 O O . PHE A 1 99 ? 18.713 10.642 -5.425 1.00 63.84 99 PHE A O 1
ATOM 745 N N . GLY A 1 100 ? 18.026 12.725 -4.951 1.00 66.75 100 GLY A N 1
ATOM 746 C CA . GLY A 1 100 ? 19.152 13.436 -5.567 1.00 66.75 100 GLY A CA 1
ATOM 747 C C . GLY A 1 100 ? 18.868 13.865 -7.012 1.00 66.75 100 GLY A C 1
ATOM 748 O O . GLY A 1 100 ? 17.720 14.086 -7.388 1.00 66.75 100 GLY A O 1
ATOM 749 N N . THR A 1 101 ? 19.913 14.011 -7.830 1.00 60.69 101 THR A N 1
ATOM 750 C CA . THR A 1 101 ? 19.803 14.209 -9.289 1.00 60.69 101 THR A CA 1
ATOM 751 C C . THR A 1 101 ? 20.166 12.900 -9.992 1.00 60.69 101 THR A C 1
ATOM 753 O O . THR A 1 101 ? 21.336 12.708 -10.324 1.00 60.69 101 THR A O 1
ATOM 756 N N . PRO A 1 102 ? 19.223 11.955 -10.135 1.00 62.22 102 PRO A N 1
ATOM 757 C CA . PRO A 1 102 ? 19.503 10.698 -10.812 1.00 62.22 102 PRO A CA 1
ATOM 758 C C . PRO A 1 102 ? 19.693 10.924 -12.320 1.00 62.22 102 PRO A C 1
ATOM 760 O O . PRO A 1 102 ? 18.928 11.668 -12.933 1.00 62.22 102 PRO A O 1
ATOM 763 N N . ASP A 1 103 ? 20.676 10.244 -12.916 1.00 65.31 103 ASP A N 1
ATOM 764 C CA . ASP A 1 103 ? 20.845 10.154 -14.380 1.00 65.31 103 ASP A CA 1
ATOM 765 C C . ASP A 1 103 ? 19.821 9.192 -15.026 1.00 65.31 103 ASP A C 1
ATOM 767 O O . ASP A 1 103 ? 19.705 9.109 -16.246 1.00 65.31 103 ASP A O 1
ATOM 771 N N . PHE A 1 104 ? 19.037 8.497 -14.197 1.00 69.56 104 PHE A N 1
ATOM 772 C CA . PHE A 1 104 ? 17.992 7.550 -14.571 1.00 69.56 104 PHE A CA 1
ATOM 773 C C . PHE A 1 104 ? 16.593 8.135 -14.321 1.00 69.56 104 PHE A C 1
ATOM 775 O O . PHE A 1 104 ? 16.369 8.933 -13.406 1.00 69.56 104 PHE A O 1
ATOM 782 N N . ALA A 1 105 ? 15.610 7.716 -15.115 1.00 71.38 105 ALA A N 1
ATOM 783 C CA . ALA A 1 105 ? 14.222 8.127 -14.935 1.00 71.38 105 ALA A CA 1
ATOM 784 C C . ALA A 1 105 ? 13.566 7.329 -13.800 1.00 71.38 105 ALA A C 1
ATOM 786 O O . ALA A 1 105 ? 13.654 6.105 -13.778 1.00 71.38 105 ALA A O 1
ATOM 787 N N . ILE A 1 106 ? 12.860 8.006 -12.892 1.00 76.62 106 ILE A N 1
ATOM 788 C CA . ILE A 1 106 ? 12.060 7.376 -11.831 1.00 76.62 106 ILE A CA 1
ATOM 789 C C . ILE A 1 106 ? 10.588 7.685 -12.088 1.00 76.62 106 ILE A C 1
ATOM 791 O O . ILE A 1 106 ? 10.228 8.838 -12.346 1.00 76.62 106 ILE A O 1
ATOM 795 N N . CYS A 1 107 ? 9.730 6.676 -11.990 1.00 80.44 107 CYS A N 1
ATOM 796 C CA . CYS A 1 107 ? 8.289 6.871 -11.993 1.00 80.44 107 CYS A CA 1
ATOM 797 C C . CYS A 1 107 ? 7.628 6.121 -10.832 1.00 80.44 107 CYS A C 1
ATOM 799 O O . CYS A 1 107 ? 8.159 5.144 -10.297 1.00 80.44 107 CYS A O 1
ATOM 801 N N . LYS A 1 108 ? 6.481 6.641 -10.410 1.00 82.50 108 LYS A N 1
ATOM 802 C CA . LYS A 1 108 ? 5.682 6.153 -9.295 1.00 82.50 108 LYS A CA 1
ATOM 803 C C . LYS A 1 108 ? 4.424 5.488 -9.843 1.00 82.50 108 LYS A C 1
ATOM 805 O O . LYS A 1 108 ? 3.679 6.121 -10.590 1.00 82.50 108 LYS A O 1
ATOM 810 N N . VAL A 1 109 ? 4.188 4.243 -9.444 1.00 82.75 109 VAL A N 1
ATOM 811 C CA . VAL A 1 109 ? 2.910 3.550 -9.640 1.00 82.75 109 VAL A CA 1
ATOM 812 C C . VAL A 1 109 ? 2.160 3.599 -8.320 1.00 82.75 109 VAL A C 1
ATOM 814 O O . VAL A 1 109 ? 2.681 3.181 -7.284 1.00 82.75 109 VAL A O 1
ATOM 817 N N . GLU A 1 110 ? 0.943 4.125 -8.363 1.00 79.19 110 GLU A N 1
ATOM 818 C CA . GLU A 1 110 ? 0.019 4.114 -7.235 1.00 79.19 110 GLU A CA 1
ATOM 819 C C . GLU A 1 110 ? -1.118 3.158 -7.574 1.00 79.19 110 GLU A C 1
ATOM 821 O O . GLU A 1 110 ? -1.739 3.291 -8.628 1.00 79.19 110 GLU A O 1
ATOM 826 N N . ILE A 1 111 ? -1.388 2.205 -6.685 1.00 72.06 111 ILE A N 1
ATOM 827 C CA . ILE A 1 111 ? -2.527 1.297 -6.810 1.00 72.06 111 ILE A CA 1
ATOM 828 C C . ILE A 1 111 ? -3.623 1.816 -5.874 1.00 72.06 111 ILE A C 1
ATOM 830 O O .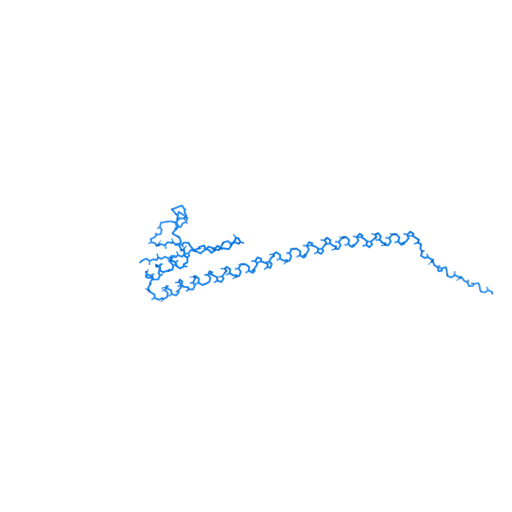 ILE A 1 111 ? -3.508 1.673 -4.648 1.00 72.06 111 ILE A O 1
ATOM 834 N N . PRO A 1 112 ? -4.651 2.504 -6.406 1.00 61.19 112 PRO A N 1
ATOM 835 C CA . PRO A 1 112 ? -5.667 3.128 -5.582 1.00 61.19 112 PRO A CA 1
ATOM 836 C C . PRO A 1 112 ? -6.691 2.086 -5.123 1.00 61.19 112 PRO A C 1
ATOM 838 O O . PRO A 1 112 ? -7.664 1.818 -5.822 1.00 61.19 112 PRO A O 1
ATOM 841 N N . ALA A 1 113 ? -6.551 1.575 -3.901 1.00 54.94 113 ALA A N 1
ATOM 842 C CA . ALA A 1 113 ? -7.694 1.036 -3.168 1.00 54.94 113 ALA A CA 1
ATOM 843 C C . ALA A 1 113 ? -7.942 1.904 -1.941 1.00 54.94 113 ALA A C 1
ATOM 845 O O . ALA A 1 113 ? -7.123 1.926 -1.028 1.00 54.94 113 ALA A O 1
ATOM 846 N N . GLY A 1 114 ? -9.067 2.631 -1.942 1.00 66.44 114 GLY A N 1
ATOM 847 C CA . GLY A 1 114 ? -9.624 3.360 -0.792 1.00 66.44 114 GLY A CA 1
ATOM 848 C C . GLY A 1 114 ? -8.579 3.898 0.194 1.00 66.44 114 GLY A C 1
ATOM 849 O O . GLY A 1 114 ? -8.085 5.008 0.015 1.00 66.44 114 GLY A O 1
ATOM 850 N N . GLN A 1 115 ? -8.264 3.101 1.225 1.00 56.78 115 GLN A N 1
ATOM 851 C CA . GLN A 1 115 ? -7.018 3.131 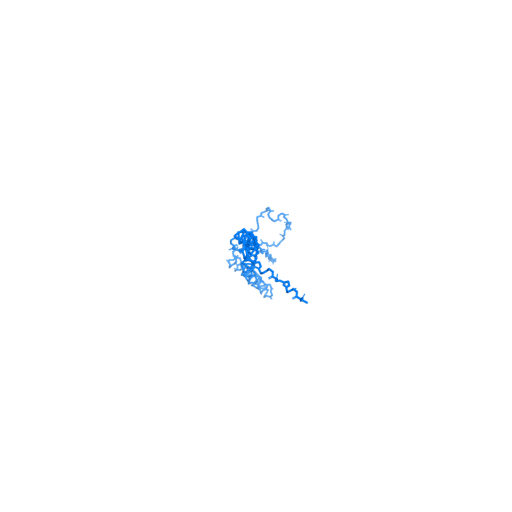2.005 1.00 56.78 115 GLN A CA 1
ATOM 852 C C . GLN A 1 115 ? -6.715 1.695 2.489 1.00 56.78 115 GLN A C 1
ATOM 854 O O . GLN A 1 115 ? -7.639 1.070 3.012 1.00 56.78 115 GLN A O 1
ATOM 859 N N . PRO A 1 116 ? -5.473 1.170 2.404 1.00 55.22 116 PRO A N 1
ATOM 860 C CA . PRO A 1 116 ? -4.217 1.853 2.071 1.00 55.22 116 PRO A CA 1
ATOM 861 C C . PRO A 1 116 ? -3.893 1.909 0.567 1.00 55.22 116 PRO A C 1
ATOM 863 O O . PRO A 1 116 ? -4.196 0.992 -0.182 1.00 55.22 116 PRO A O 1
ATOM 866 N N . VAL A 1 117 ? -3.193 2.969 0.147 1.00 64.62 117 VAL A N 1
ATOM 867 C CA . VAL A 1 117 ? -2.604 3.072 -1.200 1.00 64.62 117 VAL A CA 1
ATOM 868 C C . VAL A 1 117 ? -1.217 2.446 -1.173 1.00 64.62 117 VAL A C 1
ATOM 870 O O . VAL A 1 117 ? -0.381 2.817 -0.344 1.00 64.62 117 VAL A O 1
ATOM 873 N N . LEU A 1 118 ? -0.975 1.501 -2.076 1.00 70.44 118 LEU A N 1
ATOM 874 C CA . LEU A 1 118 ? 0.325 0.864 -2.239 1.00 70.44 118 LEU A CA 1
ATOM 875 C C . LEU A 1 118 ? 1.105 1.613 -3.327 1.00 70.44 118 LEU A C 1
ATOM 877 O O . LEU A 1 118 ? 0.573 1.880 -4.405 1.00 70.44 118 LEU A O 1
ATOM 881 N N . VAL A 1 119 ? 2.339 2.012 -3.006 1.00 77.69 119 VAL A N 1
ATOM 882 C CA . VAL A 1 119 ? 3.181 2.852 -3.868 1.00 77.69 119 VAL A CA 1
ATOM 883 C C . VAL A 1 119 ? 4.464 2.107 -4.212 1.00 77.69 119 VAL A C 1
ATOM 885 O O . VAL A 1 119 ? 5.238 1.757 -3.319 1.00 77.69 119 VAL A O 1
ATOM 888 N N . GLY A 1 120 ? 4.692 1.896 -5.507 1.00 81.12 120 GLY A N 1
ATOM 889 C CA . GLY A 1 120 ? 5.919 1.321 -6.052 1.00 81.12 120 GLY A CA 1
ATOM 890 C C . GLY A 1 120 ? 6.714 2.362 -6.836 1.00 81.12 120 GLY A C 1
ATOM 891 O O . GLY A 1 120 ? 6.147 3.111 -7.633 1.00 81.12 120 GLY A O 1
ATOM 892 N N . TYR A 1 121 ? 8.030 2.403 -6.626 1.00 82.19 121 TYR A N 1
ATOM 893 C CA . TYR A 1 121 ? 8.948 3.226 -7.415 1.00 82.19 121 TYR A CA 1
ATOM 894 C C . TYR A 1 121 ? 9.715 2.341 -8.388 1.00 82.19 121 TYR A C 1
ATOM 896 O O . TYR A 1 121 ? 10.349 1.369 -7.979 1.00 82.19 121 TYR A O 1
ATOM 904 N N . PHE A 1 122 ? 9.672 2.705 -9.664 1.00 83.44 122 PHE A N 1
ATOM 905 C CA . PHE A 1 122 ? 10.335 1.984 -10.741 1.00 83.44 122 PHE A CA 1
ATOM 906 C C . PHE A 1 122 ? 11.308 2.915 -11.451 1.00 83.44 122 PHE A C 1
ATOM 908 O O . PHE A 1 122 ? 11.059 4.118 -11.569 1.00 83.44 122 PHE A O 1
ATOM 915 N N . THR A 1 123 ? 12.423 2.360 -11.917 1.00 80.44 123 THR A N 1
ATOM 916 C CA . THR A 1 123 ? 13.527 3.132 -12.490 1.00 80.44 123 THR A CA 1
ATOM 917 C C . THR A 1 123 ? 13.849 2.677 -13.903 1.00 80.44 123 THR A C 1
ATOM 919 O O . THR A 1 123 ? 13.681 1.512 -14.239 1.00 80.44 123 THR A O 1
ATOM 922 N N . TYR A 1 124 ? 14.380 3.575 -14.715 1.00 72.88 124 TYR A N 1
ATOM 923 C CA . TYR A 1 124 ? 14.841 3.274 -16.059 1.00 72.88 124 TYR A CA 1
ATOM 924 C C . TYR A 1 124 ? 16.159 3.987 -16.323 1.00 72.88 124 TYR A C 1
ATOM 926 O O . TYR A 1 124 ? 16.208 5.215 -16.255 1.00 72.88 124 TYR A O 1
ATOM 934 N N . ASP A 1 125 ? 17.197 3.209 -16.616 1.00 65.00 125 ASP A N 1
ATOM 935 C CA . ASP A 1 125 ? 18.507 3.706 -17.030 1.00 65.00 125 ASP A CA 1
ATOM 936 C C . ASP A 1 125 ? 18.599 3.584 -18.567 1.00 65.00 125 ASP A C 1
ATOM 938 O O . ASP A 1 125 ? 18.470 2.460 -19.067 1.00 65.00 125 ASP A O 1
ATOM 942 N N . PRO A 1 126 ? 18.663 4.701 -19.319 1.00 60.19 126 PRO A N 1
ATOM 943 C CA . PRO A 1 126 ? 18.745 4.699 -20.783 1.00 60.19 126 PRO A CA 1
ATOM 944 C C . PRO A 1 126 ? 20.051 4.130 -21.355 1.00 60.19 126 PRO A C 1
ATOM 946 O O . PRO A 1 126 ? 21.120 4.284 -20.728 1.00 60.19 126 PRO A O 1
#

InterPro domains:
  IPR012902 Prokaryotic N-terminal methylation site [PF07963] (8-32)
  IPR012902 Prokaryotic N-terminal methylation site [PS00409] (10-30)
  IPR012902 Prokaryotic N-terminal methylation site [TIGR02532] (9-31)
  IPR045584 Pilin-like [SSF54523] (12-74)

Radius of gyration: 34.14 Å; chains: 1; bounding box: 60×60×99 Å

Foldseek 3Di:
DDDDDDDPPDDDDPVNVVVVVVVVVVVVVVVVVVVVVVVVVVVVVVVVVVLVVVLVVVVVVLVVLQVVCVVVVVVPVSVVVSCVVQVWAWDDPVRCVVVPDDQKTKTWGWDDDPPDIDIDIDIGHD